Protein AF-A0A957MXG3-F1 (afdb_monomer)

Secondary structure (DSSP, 8-state):
-PPPP------THHHHTT--B-TTS-BSSTTS--HHHHTTTTT-SSSS---TTSHHHHHHHHHHHHHHHHHTT--SPP-EEEEEES-IIIIIHHHHHHHHHH--EEEEEEE---TTSPP-EEEETTTEEEES-GGGHHHHHHHHHHTT---STTEEEEE-----

Mean predicted aligned error: 3.53 Å

Structure (mmCIF, N/CA/C/O backbone):
data_AF-A0A957MXG3-F1
#
_entry.id   AF-A0A957MXG3-F1
#
loop_
_atom_site.group_PDB
_atom_site.id
_atom_site.type_symbol
_atom_site.label_atom_id
_atom_site.label_alt_id
_atom_site.label_comp_id
_atom_site.label_asym_id
_atom_site.label_entity_id
_atom_site.label_seq_id
_atom_site.pdbx_PDB_ins_code
_atom_site.Cartn_x
_atom_site.Cartn_y
_atom_site.Cartn_z
_atom_site.occupancy
_atom_site.B_iso_or_equiv
_atom_site.auth_seq_id
_atom_site.auth_comp_id
_atom_site.auth_asym_id
_atom_site.auth_atom_id
_atom_site.pdbx_PDB_model_num
ATOM 1 N N . MET A 1 1 ? -9.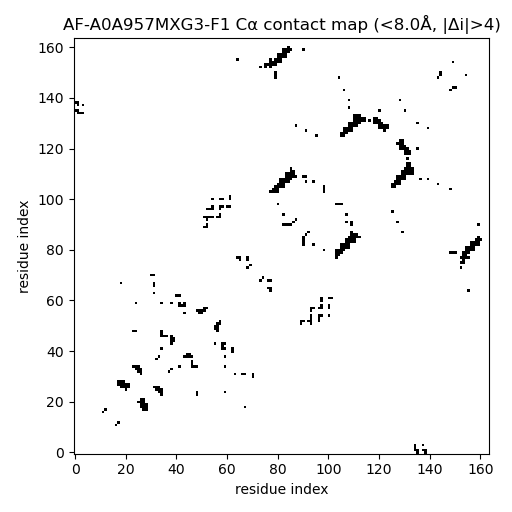119 4.444 24.204 1.00 61.72 1 MET A N 1
ATOM 2 C CA . MET A 1 1 ? -8.055 3.648 23.577 1.00 61.72 1 MET A CA 1
ATOM 3 C C . MET A 1 1 ? -8.457 2.204 23.584 1.00 61.72 1 MET A C 1
ATOM 5 O O . MET A 1 1 ? -8.636 1.626 24.653 1.00 61.72 1 MET A O 1
ATOM 9 N N . SER A 1 2 ? -8.624 1.654 22.394 1.00 68.19 2 SER A N 1
ATOM 10 C CA . SER A 1 2 ? -8.758 0.218 22.201 1.00 68.19 2 SER A CA 1
ATOM 11 C C . SER A 1 2 ? -7.496 -0.475 22.728 1.00 68.19 2 SER A C 1
ATOM 13 O O . SER A 1 2 ? -6.379 -0.048 22.443 1.00 68.19 2 SER A O 1
ATOM 15 N N . THR A 1 3 ? -7.661 -1.496 23.568 1.00 70.94 3 THR A N 1
ATOM 16 C CA . THR A 1 3 ? -6.538 -2.260 24.133 1.00 70.94 3 THR A CA 1
ATOM 17 C C . THR A 1 3 ? -6.205 -3.420 23.200 1.00 70.94 3 THR A C 1
ATOM 19 O O . THR A 1 3 ? -7.101 -4.165 22.813 1.00 70.94 3 THR A O 1
ATOM 22 N N . PHE A 1 4 ? -4.932 -3.571 22.834 1.00 79.19 4 PHE A N 1
ATOM 23 C CA . PHE A 1 4 ? -4.463 -4.745 22.100 1.00 79.19 4 PHE A CA 1
ATOM 24 C C . PHE A 1 4 ? -4.284 -5.925 23.055 1.00 79.19 4 PHE A C 1
ATOM 26 O O . PHE A 1 4 ? -3.657 -5.792 24.107 1.00 79.19 4 PHE A O 1
ATOM 33 N N . GLU A 1 5 ? -4.805 -7.085 22.668 1.00 83.06 5 GLU A N 1
ATOM 34 C CA . GLU A 1 5 ? -4.497 -8.354 23.324 1.00 83.06 5 GLU A CA 1
ATOM 35 C C . GLU A 1 5 ? -3.162 -8.910 22.800 1.00 83.06 5 GLU A C 1
ATOM 37 O O . GLU A 1 5 ? -2.821 -8.758 21.626 1.00 83.06 5 GLU A O 1
ATOM 42 N N . ASN A 1 6 ? -2.387 -9.553 23.677 1.00 83.06 6 ASN A N 1
ATOM 43 C CA . ASN A 1 6 ? -1.145 -10.231 23.309 1.00 83.06 6 ASN A CA 1
ATOM 44 C C . ASN A 1 6 ? -1.411 -11.731 23.129 1.00 83.06 6 ASN A C 1
ATOM 46 O O . ASN A 1 6 ? -1.710 -12.428 24.097 1.00 83.06 6 ASN A O 1
ATOM 50 N N . TYR A 1 7 ? -1.262 -12.217 21.897 1.00 86.31 7 TYR A N 1
ATOM 51 C CA . TYR A 1 7 ? -1.510 -13.614 21.524 1.00 86.31 7 TYR A CA 1
ATOM 52 C C . TYR A 1 7 ? -0.236 -14.473 21.437 1.00 86.31 7 TYR A C 1
ATOM 54 O O . TYR A 1 7 ? -0.277 -15.602 20.953 1.00 86.31 7 TYR A O 1
ATOM 62 N N . GLY A 1 8 ? 0.905 -13.972 21.916 1.00 90.38 8 GLY A N 1
ATOM 63 C CA . GLY A 1 8 ? 2.184 -14.677 21.868 1.00 90.38 8 GLY A CA 1
ATOM 64 C C . GLY A 1 8 ? 2.981 -14.406 20.591 1.00 90.38 8 GLY A C 1
ATOM 65 O O . GLY A 1 8 ? 2.94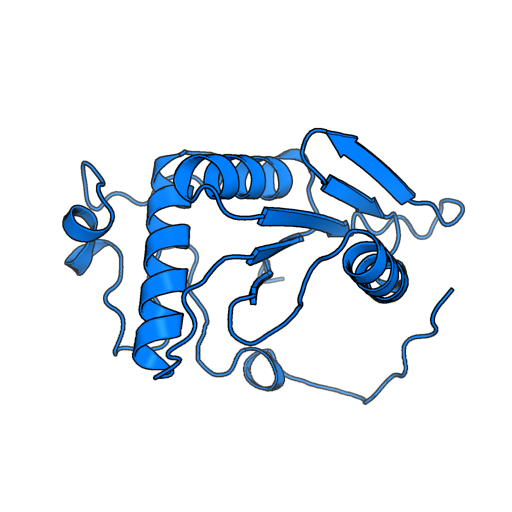4 -13.311 20.034 1.00 90.38 8 GLY A O 1
ATOM 66 N N . ARG A 1 9 ? 3.787 -15.387 20.167 1.00 89.44 9 ARG A N 1
ATOM 67 C CA . ARG A 1 9 ? 4.656 -15.262 18.988 1.00 89.44 9 ARG A CA 1
ATOM 68 C C . ARG A 1 9 ? 3.889 -15.634 17.724 1.00 89.44 9 ARG A C 1
ATOM 70 O O . ARG A 1 9 ? 3.252 -16.680 17.691 1.00 89.44 9 ARG A O 1
ATOM 77 N N . ALA A 1 10 ? 4.060 -14.822 16.692 1.00 89.81 10 ALA A N 1
ATOM 78 C CA . ALA A 1 10 ? 3.600 -15.080 15.336 1.00 89.81 10 ALA A CA 1
ATOM 79 C C . ALA A 1 10 ? 4.753 -14.837 14.351 1.00 89.81 10 ALA A C 1
ATOM 81 O O . ALA A 1 10 ? 5.762 -14.209 14.692 1.00 89.81 10 ALA A O 1
ATOM 82 N N . CYS A 1 11 ? 4.609 -15.339 13.135 1.00 89.00 11 CYS A N 1
ATOM 83 C CA . CYS A 1 11 ? 5.450 -15.028 11.994 1.00 89.00 11 CYS A CA 1
ATOM 84 C C . CYS A 1 11 ? 4.655 -14.225 10.960 1.00 89.00 11 CYS A C 1
ATOM 86 O O . CYS A 1 11 ? 3.428 -14.191 10.977 1.00 89.00 11 CYS A O 1
ATOM 88 N N . LEU A 1 12 ? 5.354 -13.576 10.028 1.00 87.75 12 LEU A N 1
ATOM 89 C CA . LEU A 1 12 ? 4.697 -12.761 9.006 1.00 87.75 12 LEU A CA 1
ATOM 90 C C . LEU A 1 12 ? 3.693 -13.564 8.158 1.00 87.75 12 LEU A C 1
ATOM 92 O O . LEU A 1 12 ? 2.640 -13.048 7.792 1.00 87.75 12 LEU A O 1
ATOM 96 N N . ALA A 1 13 ? 3.997 -14.836 7.891 1.00 89.88 13 ALA A N 1
ATOM 97 C CA . ALA A 1 13 ? 3.136 -15.710 7.101 1.00 89.88 13 ALA A CA 1
ATOM 98 C C . ALA A 1 13 ? 1.784 -15.996 7.781 1.00 89.88 13 ALA A C 1
ATOM 100 O O . ALA A 1 13 ? 0.821 -16.284 7.078 1.00 89.88 13 ALA A O 1
ATOM 101 N N . ASP A 1 14 ? 1.676 -15.842 9.108 1.00 90.38 14 ASP A N 1
ATOM 102 C CA . ASP A 1 14 ? 0.406 -16.019 9.829 1.00 90.38 14 ASP A CA 1
ATOM 103 C C . ASP A 1 14 ? -0.635 -14.950 9.447 1.00 90.38 14 ASP A C 1
ATOM 105 O O . ASP A 1 14 ? -1.834 -15.168 9.607 1.00 90.38 14 ASP A O 1
ATOM 109 N N . PHE A 1 15 ? -0.186 -13.800 8.927 1.00 88.81 15 PHE A N 1
ATOM 110 C CA . PHE A 1 15 ? -1.050 -12.680 8.537 1.00 88.81 15 PHE A CA 1
ATOM 111 C C . PHE A 1 15 ? -1.040 -12.413 7.032 1.00 88.81 15 PHE A C 1
ATOM 113 O O . PHE A 1 15 ? -2.063 -12.032 6.466 1.00 88.81 15 PHE A O 1
ATOM 120 N N . CYS A 1 16 ? 0.116 -12.580 6.388 1.00 90.94 16 CYS A N 1
ATOM 121 C CA . CYS A 1 16 ? 0.307 -12.239 4.981 1.00 90.94 16 CYS A CA 1
ATOM 122 C C . CYS A 1 16 ? 0.327 -13.458 4.055 1.00 90.94 16 CYS A C 1
ATOM 124 O O . CYS A 1 16 ? 0.342 -13.257 2.845 1.00 90.94 16 CYS A O 1
ATOM 126 N N . GLU A 1 17 ? 0.327 -14.691 4.577 1.00 91.00 17 GLU A N 1
ATOM 127 C CA . GLU A 1 17 ? 0.558 -15.907 3.782 1.00 91.00 17 GLU A CA 1
ATOM 128 C C . GLU A 1 17 ? 1.795 -15.723 2.868 1.00 91.00 17 GLU A C 1
ATOM 130 O O . GLU A 1 17 ? 2.857 -15.309 3.339 1.00 91.00 17 GLU A O 1
ATOM 135 N N . ASP A 1 18 ? 1.640 -15.955 1.559 1.00 92.94 18 ASP A N 1
ATOM 136 C CA . ASP A 1 18 ? 2.660 -15.715 0.531 1.00 92.94 18 ASP A CA 1
ATOM 137 C C . ASP A 1 18 ? 2.514 -14.345 -0.170 1.00 92.94 18 ASP A C 1
ATOM 139 O O . ASP A 1 18 ? 3.219 -14.059 -1.143 1.00 92.94 18 ASP A O 1
ATOM 143 N N . TRP A 1 19 ? 1.631 -13.461 0.313 1.00 95.56 19 TRP A N 1
ATOM 144 C CA . TRP A 1 19 ? 1.380 -12.120 -0.243 1.00 95.56 19 TRP A CA 1
ATOM 145 C C . TRP A 1 19 ? 2.452 -11.113 0.181 1.00 95.56 19 TRP A C 1
ATOM 147 O O . TRP A 1 19 ? 2.175 -10.038 0.710 1.00 95.56 19 TRP A O 1
ATOM 157 N N . VAL A 1 20 ? 3.706 -11.481 -0.066 1.00 95.56 20 VAL A N 1
ATOM 158 C CA . VAL A 1 20 ? 4.894 -10.680 0.210 1.00 95.56 20 VAL A CA 1
ATOM 159 C C . VAL A 1 20 ? 5.540 -10.305 -1.114 1.00 95.56 20 VAL A C 1
ATOM 161 O O . VAL A 1 20 ? 5.850 -11.170 -1.931 1.00 95.56 20 VAL A O 1
ATOM 164 N N . VAL A 1 21 ? 5.781 -9.011 -1.319 1.00 96.38 21 VAL A N 1
ATOM 165 C CA . VAL A 1 21 ? 6.581 -8.507 -2.440 1.00 96.38 21 VAL A CA 1
ATOM 166 C C . VAL A 1 21 ? 7.883 -7.961 -1.877 1.00 96.38 21 VAL A C 1
ATOM 168 O O . VAL A 1 21 ? 7.886 -7.057 -1.044 1.00 96.38 21 VAL A O 1
ATOM 171 N N . TYR A 1 22 ? 9.007 -8.528 -2.306 1.00 95.44 22 TYR A N 1
ATOM 172 C CA . TYR A 1 22 ? 10.316 -8.089 -1.843 1.00 95.44 22 TYR A CA 1
ATOM 173 C C . TYR A 1 22 ? 10.693 -6.722 -2.425 1.00 95.44 22 TYR A C 1
ATOM 175 O O . TYR A 1 22 ? 10.162 -6.273 -3.439 1.00 95.44 22 TYR A O 1
ATOM 183 N N . ARG A 1 23 ? 11.688 -6.068 -1.812 1.00 92.38 23 ARG A N 1
ATOM 184 C CA . ARG A 1 23 ? 12.177 -4.733 -2.207 1.00 92.38 23 ARG A CA 1
ATOM 185 C C . ARG A 1 23 ? 12.628 -4.642 -3.672 1.00 92.38 23 ARG A C 1
ATOM 187 O O . ARG A 1 23 ? 12.619 -3.559 -4.242 1.00 92.38 23 ARG A O 1
ATOM 194 N N . ASN A 1 24 ? 13.018 -5.760 -4.282 1.00 95.19 24 ASN A N 1
ATOM 195 C CA . ASN A 1 24 ? 13.360 -5.844 -5.703 1.00 95.19 24 ASN A CA 1
ATOM 196 C C . ASN A 1 24 ? 12.141 -6.023 -6.630 1.00 95.19 24 ASN A C 1
ATOM 198 O O . ASN A 1 24 ? 12.340 -6.311 -7.806 1.00 95.19 24 ASN A O 1
ATOM 202 N N . LEU A 1 25 ? 10.917 -5.848 -6.115 1.00 97.06 25 LEU A N 1
ATOM 203 C CA . LEU A 1 25 ? 9.649 -6.033 -6.829 1.00 97.06 25 LEU A CA 1
ATOM 204 C C . LEU A 1 25 ? 9.495 -7.443 -7.413 1.00 97.06 25 LEU A C 1
ATOM 206 O O . LEU A 1 25 ? 9.011 -7.633 -8.529 1.00 97.06 25 LEU A O 1
ATOM 210 N N . GLU A 1 26 ? 9.908 -8.431 -6.621 1.00 97.25 26 GLU A N 1
ATOM 211 C CA . GLU A 1 26 ? 9.675 -9.851 -6.870 1.00 97.25 26 GLU A CA 1
ATOM 212 C C . GLU A 1 26 ? 8.693 -10.384 -5.812 1.00 97.25 26 GLU A C 1
ATOM 214 O O . GLU A 1 26 ? 9.013 -10.360 -4.617 1.00 97.25 26 GLU A O 1
ATOM 219 N N . PRO A 1 27 ? 7.491 -10.831 -6.215 1.00 97.31 27 PRO A N 1
ATOM 220 C CA . PRO A 1 27 ? 6.553 -11.516 -5.331 1.00 97.31 27 PRO A CA 1
ATOM 221 C C . PRO A 1 27 ? 7.087 -12.868 -4.844 1.00 97.31 27 PRO A C 1
ATOM 223 O O . PRO A 1 27 ? 7.778 -13.582 -5.574 1.00 97.31 27 PRO A O 1
ATOM 226 N N . LEU A 1 28 ? 6.729 -13.246 -3.617 1.00 96.25 28 LEU A N 1
ATOM 227 C CA . LEU A 1 28 ? 6.976 -14.584 -3.082 1.00 96.25 28 LEU A CA 1
ATOM 228 C C . LEU A 1 28 ? 6.088 -15.630 -3.779 1.00 96.25 28 LEU A C 1
ATOM 230 O O . LEU A 1 28 ? 6.578 -16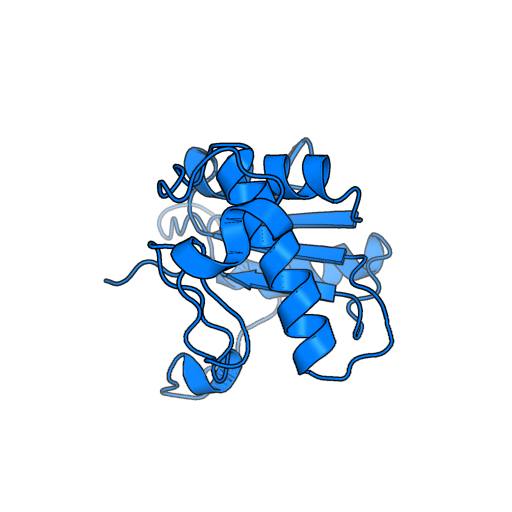.692 -4.175 1.00 96.25 28 LEU A O 1
ATOM 234 N N . ASP A 1 29 ? 4.806 -15.314 -3.990 1.00 96.50 29 ASP A N 1
ATOM 235 C CA . ASP A 1 29 ? 3.892 -16.156 -4.765 1.00 96.50 29 ASP A CA 1
ATOM 236 C C . ASP A 1 29 ? 4.242 -16.139 -6.263 1.00 96.50 29 ASP A C 1
ATOM 238 O O . ASP A 1 29 ? 4.037 -15.158 -6.980 1.00 96.50 29 ASP A O 1
ATOM 242 N N . ARG A 1 30 ? 4.716 -17.284 -6.763 1.00 95.62 30 ARG A N 1
ATOM 243 C CA . ARG A 1 30 ? 5.189 -17.460 -8.147 1.00 95.62 30 ARG A CA 1
ATOM 244 C C . ARG A 1 30 ? 4.099 -17.378 -9.214 1.00 95.62 30 ARG A C 1
ATOM 246 O O . ARG A 1 30 ? 4.423 -17.379 -10.401 1.00 95.62 30 ARG A O 1
ATOM 253 N N . ARG A 1 31 ? 2.820 -17.338 -8.832 1.00 97.06 31 ARG A N 1
ATOM 254 C CA . ARG A 1 31 ? 1.713 -17.097 -9.772 1.00 97.06 31 ARG A CA 1
ATOM 255 C C . ARG A 1 31 ? 1.691 -15.649 -10.260 1.00 97.06 31 ARG A C 1
ATOM 257 O O . ARG A 1 31 ? 1.029 -15.374 -11.260 1.00 97.06 31 ARG A O 1
ATOM 264 N N . ILE A 1 32 ? 2.403 -14.749 -9.578 1.00 97.94 32 ILE A N 1
ATOM 265 C CA . ILE A 1 32 ? 2.505 -13.334 -9.920 1.00 97.94 32 ILE A CA 1
ATOM 266 C C . ILE A 1 32 ? 3.932 -13.047 -10.405 1.00 97.94 32 ILE A C 1
ATOM 268 O O . ILE A 1 32 ? 4.886 -13.232 -9.649 1.00 97.94 32 ILE A O 1
ATOM 272 N N . PRO A 1 33 ? 4.119 -12.606 -11.660 1.00 97.81 33 PRO A N 1
ATOM 273 C CA . PRO A 1 33 ? 5.445 -12.273 -12.160 1.00 97.81 33 PRO A CA 1
ATOM 274 C C . PRO A 1 33 ? 5.976 -10.986 -11.517 1.00 97.81 33 PRO A C 1
ATOM 276 O O . PRO A 1 33 ? 5.244 -10.009 -11.369 1.00 97.81 33 PRO A O 1
ATOM 279 N N . GLY A 1 34 ? 7.265 -10.973 -11.177 1.00 97.94 34 GLY A N 1
ATOM 280 C CA . GLY A 1 34 ? 7.968 -9.765 -10.749 1.00 97.94 34 GLY A CA 1
ATOM 281 C C . GLY A 1 34 ? 8.306 -8.815 -11.897 1.00 97.94 34 GLY A C 1
ATOM 282 O O . GLY A 1 34 ? 8.041 -9.092 -13.073 1.00 97.94 34 GLY A O 1
ATOM 283 N N . ILE A 1 35 ? 8.928 -7.684 -11.552 1.00 97.75 35 ILE A N 1
ATOM 284 C CA . ILE A 1 35 ? 9.182 -6.571 -12.481 1.00 97.75 35 ILE A CA 1
ATOM 285 C C . ILE A 1 35 ? 9.902 -7.005 -13.764 1.00 97.75 35 ILE A C 1
ATOM 287 O O . ILE A 1 35 ? 9.517 -6.578 -14.851 1.00 97.75 35 ILE A O 1
ATOM 291 N N . LYS A 1 36 ? 10.868 -7.929 -13.678 1.00 96.69 36 LYS A N 1
ATOM 292 C CA . LYS A 1 36 ? 11.621 -8.418 -14.849 1.00 96.69 36 LYS A CA 1
ATOM 293 C C . LYS A 1 36 ? 10.738 -9.016 -15.941 1.00 96.69 36 LYS A C 1
ATOM 295 O O . LYS A 1 36 ? 11.083 -8.945 -17.113 1.00 96.69 36 LYS A O 1
ATOM 300 N N . ASN A 1 37 ? 9.606 -9.598 -15.556 1.00 97.56 37 ASN A N 1
ATOM 301 C CA . ASN A 1 37 ? 8.708 -10.297 -16.471 1.00 97.56 37 ASN A CA 1
ATOM 302 C C . ASN A 1 37 ? 7.415 -9.516 -16.754 1.00 97.56 37 ASN A C 1
ATOM 304 O O . ASN A 1 37 ? 6.641 -9.929 -17.614 1.00 97.56 37 ASN A O 1
ATOM 308 N N . ALA A 1 38 ? 7.162 -8.417 -16.037 1.00 97.81 38 ALA A N 1
ATOM 309 C CA . ALA A 1 38 ? 5.877 -7.720 -16.072 1.00 97.81 38 ALA A CA 1
ATOM 310 C C . ALA A 1 38 ? 5.9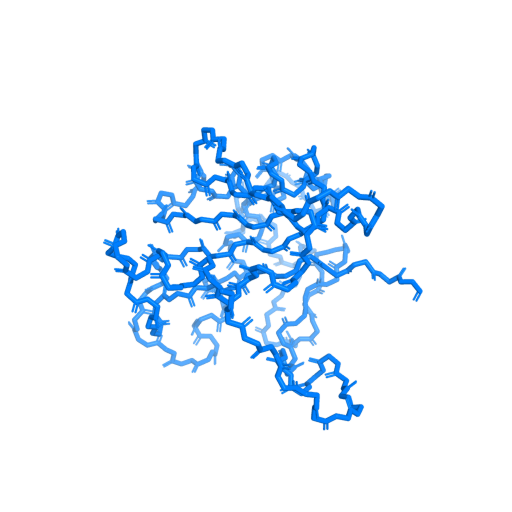67 -6.186 -16.128 1.00 97.81 38 ALA A C 1
ATOM 312 O O . ALA A 1 38 ? 4.925 -5.535 -16.120 1.00 97.81 38 ALA A O 1
ATOM 313 N N . PHE A 1 39 ? 7.159 -5.586 -16.259 1.00 98.06 39 PHE A N 1
ATOM 314 C CA . PHE A 1 39 ? 7.315 -4.122 -16.268 1.00 98.06 39 PHE A CA 1
ATOM 315 C C . PHE A 1 39 ? 6.411 -3.417 -17.298 1.00 98.06 39 PHE A C 1
ATOM 317 O O . PHE A 1 39 ? 5.860 -2.360 -17.006 1.00 98.06 39 PHE A O 1
ATOM 324 N N . TYR A 1 40 ? 6.197 -4.012 -18.479 1.00 97.88 40 TYR A N 1
ATOM 325 C CA . TYR A 1 40 ? 5.300 -3.443 -19.490 1.00 97.88 40 TYR A CA 1
ATOM 326 C C . TYR A 1 40 ? 3.828 -3.476 -19.049 1.00 97.88 40 TYR A C 1
ATOM 328 O O . TYR A 1 40 ? 3.110 -2.498 -19.236 1.00 97.88 40 TYR A O 1
ATOM 336 N N . ALA A 1 41 ? 3.385 -4.568 -18.413 1.00 97.88 41 ALA A N 1
ATOM 337 C CA . ALA A 1 41 ? 2.031 -4.688 -17.862 1.00 97.88 41 ALA A CA 1
ATOM 338 C C . ALA A 1 41 ? 1.797 -3.738 -16.673 1.00 97.88 41 ALA A C 1
ATOM 340 O O . ALA A 1 41 ? 0.670 -3.321 -16.432 1.00 97.88 41 ALA A O 1
ATOM 341 N N . MET A 1 42 ? 2.872 -3.367 -15.974 1.00 98.06 42 MET A N 1
ATOM 342 C CA . MET A 1 42 ? 2.898 -2.341 -14.927 1.00 98.06 42 MET A CA 1
ATOM 343 C C . MET A 1 42 ? 3.006 -0.908 -15.491 1.00 98.06 42 MET A C 1
ATOM 345 O O . MET A 1 42 ? 3.152 0.039 -14.723 1.00 98.06 42 MET A O 1
ATOM 349 N N . GLU A 1 43 ? 2.989 -0.727 -16.818 1.00 97.50 43 GLU A N 1
ATOM 350 C CA . GLU A 1 43 ? 3.164 0.567 -17.499 1.00 97.50 43 GLU A CA 1
ATOM 351 C C . GLU A 1 43 ? 4.484 1.288 -17.167 1.00 97.50 43 GLU A C 1
ATOM 353 O O . GLU A 1 43 ? 4.544 2.526 -17.083 1.00 97.50 43 GLU A O 1
ATOM 358 N N . LEU A 1 44 ? 5.550 0.516 -16.961 1.00 97.81 44 LEU A N 1
ATOM 359 C CA . LEU A 1 44 ? 6.896 1.015 -16.700 1.00 97.81 44 LEU A CA 1
ATOM 360 C C . LEU A 1 44 ? 7.710 1.099 -17.991 1.00 97.81 44 LEU A C 1
ATOM 362 O O . LEU A 1 44 ? 7.461 0.397 -18.972 1.00 97.81 44 LEU A O 1
ATOM 366 N N . ARG A 1 45 ? 8.735 1.955 -17.980 1.00 95.12 45 ARG A N 1
ATOM 367 C CA . ARG A 1 45 ? 9.638 2.140 -19.130 1.00 95.12 45 ARG A CA 1
ATOM 368 C C . ARG A 1 45 ? 10.791 1.138 -19.177 1.00 95.12 45 ARG A C 1
ATOM 370 O O . ARG A 1 45 ? 11.416 0.994 -20.222 1.00 95.12 45 ARG A O 1
ATOM 377 N N . SER A 1 46 ? 11.105 0.494 -18.057 1.00 95.38 46 SER A N 1
ATOM 378 C CA . SER A 1 46 ? 12.200 -0.473 -17.945 1.00 95.38 46 SER A CA 1
ATOM 379 C C . SER A 1 46 ? 11.967 -1.430 -16.780 1.00 95.38 46 SER A C 1
ATOM 381 O O . SER A 1 46 ? 11.174 -1.134 -15.891 1.00 95.38 46 SER A O 1
ATOM 383 N N . GLU A 1 47 ? 12.722 -2.524 -16.752 1.00 95.88 47 GLU A N 1
ATOM 384 C CA . GLU A 1 47 ? 12.790 -3.483 -15.640 1.00 95.88 47 GLU A CA 1
ATOM 385 C C . GLU A 1 47 ? 13.662 -3.024 -14.453 1.00 95.88 47 GLU A C 1
ATOM 387 O O . GLU A 1 47 ? 13.904 -3.797 -13.523 1.00 95.88 47 GLU A O 1
ATOM 392 N N . LEU A 1 48 ? 14.172 -1.785 -14.480 1.00 96.88 48 LEU A N 1
ATOM 393 C CA . LEU A 1 48 ? 14.927 -1.223 -13.363 1.00 96.88 48 LEU A CA 1
ATOM 394 C C . LEU A 1 48 ? 14.012 -1.032 -12.156 1.00 96.88 48 LEU A C 1
ATOM 396 O O . LEU A 1 48 ? 12.887 -0.561 -12.290 1.00 96.88 48 LEU A O 1
ATOM 400 N N . ILE A 1 49 ? 14.522 -1.367 -10.972 1.00 97.12 49 ILE A N 1
ATOM 401 C CA . ILE A 1 49 ? 13.767 -1.264 -9.722 1.00 97.12 49 ILE A CA 1
ATOM 402 C C . ILE A 1 49 ? 13.651 0.224 -9.337 1.00 97.12 49 ILE A C 1
ATOM 404 O O . ILE A 1 49 ? 14.678 0.829 -9.006 1.00 97.12 49 ILE A O 1
ATOM 408 N N . PRO A 1 50 ? 12.443 0.818 -9.358 1.00 97.00 50 PRO A N 1
ATOM 409 C CA . PRO A 1 50 ? 12.228 2.203 -8.962 1.00 97.00 50 PRO A CA 1
ATOM 410 C C . PRO A 1 5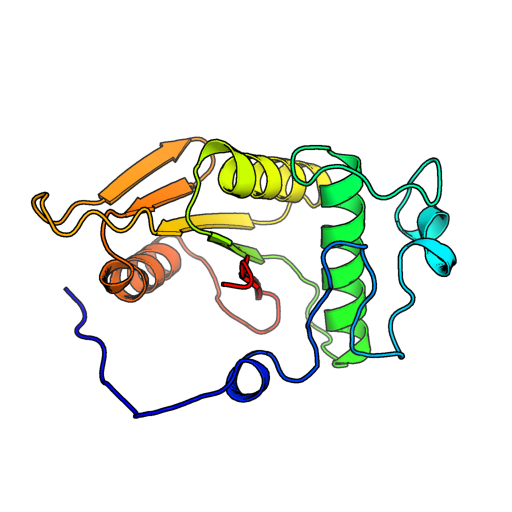0 ? 12.415 2.388 -7.454 1.00 97.00 50 PRO A C 1
ATOM 412 O O . PRO A 1 50 ? 12.276 1.456 -6.653 1.00 97.00 50 PRO A O 1
ATOM 415 N N . ARG A 1 51 ? 12.701 3.621 -7.036 1.00 96.06 51 ARG A N 1
ATOM 416 C CA . ARG A 1 51 ? 12.694 3.984 -5.613 1.00 96.06 51 ARG A CA 1
ATOM 417 C C . ARG A 1 51 ? 11.259 4.032 -5.099 1.00 96.06 51 ARG A C 1
ATOM 419 O O . ARG A 1 51 ? 10.355 4.451 -5.805 1.00 96.06 51 ARG A O 1
ATOM 426 N N . LYS A 1 52 ? 11.066 3.698 -3.824 1.00 94.25 52 LYS A N 1
ATOM 427 C CA . LYS A 1 52 ? 9.752 3.667 -3.154 1.00 94.25 52 LYS A CA 1
ATOM 428 C C . LYS A 1 52 ? 8.923 4.953 -3.313 1.00 94.25 52 LYS A C 1
ATOM 430 O O . LYS A 1 52 ? 7.704 4.901 -3.409 1.00 94.25 52 LYS A O 1
ATOM 435 N N . GLN A 1 53 ? 9.595 6.101 -3.369 1.00 95.81 53 GLN A N 1
ATOM 436 C CA . GLN A 1 53 ? 8.970 7.421 -3.517 1.00 95.81 53 GLN A CA 1
ATOM 437 C C . GLN A 1 53 ? 8.654 7.793 -4.974 1.00 95.81 53 GLN A C 1
ATOM 439 O O . GLN A 1 53 ? 8.041 8.828 -5.226 1.00 95.81 53 GLN A O 1
ATOM 444 N N . GLU A 1 54 ? 9.092 6.998 -5.948 1.00 97.19 54 GLU A N 1
ATOM 445 C CA . GLU A 1 54 ? 8.853 7.262 -7.362 1.00 97.19 54 GLU A CA 1
ATOM 446 C C . GLU A 1 54 ? 7.470 6.760 -7.779 1.00 97.19 54 GLU A C 1
ATOM 448 O O . GLU A 1 54 ? 6.955 5.755 -7.285 1.00 97.19 54 GLU A O 1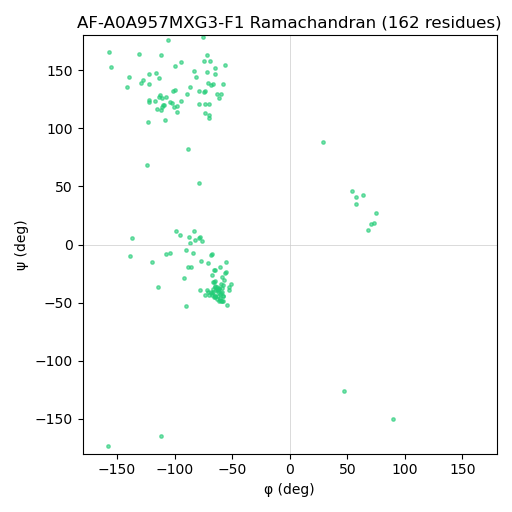
ATOM 453 N N . ARG A 1 55 ? 6.871 7.440 -8.758 1.00 97.88 55 ARG A N 1
ATOM 454 C CA . ARG A 1 55 ? 5.575 7.045 -9.321 1.00 97.88 55 ARG A CA 1
ATOM 455 C C . ARG A 1 55 ? 5.602 5.640 -9.934 1.00 97.88 55 ARG A C 1
ATOM 457 O O . ARG A 1 55 ? 4.615 4.918 -9.850 1.00 97.88 55 ARG A O 1
ATOM 464 N N . ASP A 1 56 ? 6.727 5.246 -10.523 1.00 98.31 56 ASP A N 1
ATOM 465 C CA . ASP A 1 56 ? 6.903 3.923 -11.132 1.00 98.31 56 ASP A CA 1
ATOM 466 C C . ASP A 1 56 ? 6.847 2.798 -10.082 1.00 98.31 56 ASP A C 1
ATOM 468 O O . ASP A 1 56 ? 6.296 1.731 -10.350 1.00 98.31 56 ASP A O 1
ATOM 472 N N . TYR A 1 57 ? 7.299 3.051 -8.847 1.00 98.06 57 TYR A N 1
ATOM 473 C CA . TYR A 1 57 ? 7.091 2.110 -7.743 1.00 98.06 57 TYR A CA 1
ATOM 474 C C . TYR A 1 57 ? 5.603 1.958 -7.417 1.00 98.06 57 TYR A C 1
ATOM 476 O O . TYR A 1 57 ? 5.111 0.840 -7.284 1.00 98.06 57 TYR A O 1
ATOM 484 N N . ALA A 1 58 ? 4.866 3.071 -7.353 1.00 98.38 58 ALA A N 1
ATOM 485 C CA . ALA A 1 58 ? 3.430 3.044 -7.094 1.00 98.38 58 ALA A CA 1
ATOM 486 C C . ALA A 1 58 ? 2.646 2.306 -8.189 1.00 98.38 58 ALA A C 1
ATOM 488 O O . ALA A 1 58 ? 1.741 1.543 -7.867 1.00 98.38 58 ALA A O 1
ATOM 489 N N . LYS A 1 59 ? 3.022 2.463 -9.464 1.00 98.62 59 LYS A N 1
ATOM 490 C CA . LYS A 1 59 ? 2.453 1.678 -10.570 1.00 98.62 59 LYS A CA 1
ATOM 491 C C . LYS A 1 59 ? 2.658 0.180 -10.384 1.00 98.62 59 LYS A C 1
ATOM 493 O O . LYS A 1 59 ? 1.696 -0.577 -10.478 1.00 98.62 59 LYS A O 1
ATOM 498 N N . ALA A 1 60 ? 3.884 -0.242 -10.070 1.00 98.56 60 ALA A N 1
ATOM 499 C CA . ALA A 1 60 ? 4.170 -1.646 -9.798 1.00 98.56 60 ALA A CA 1
ATOM 500 C C . ALA A 1 60 ? 3.360 -2.158 -8.597 1.00 98.56 60 ALA A C 1
ATOM 502 O O . ALA A 1 60 ? 2.726 -3.205 -8.687 1.00 98.56 60 ALA A O 1
ATOM 503 N N . ALA A 1 61 ? 3.317 -1.399 -7.498 1.00 98.31 61 ALA A N 1
ATOM 504 C CA . ALA A 1 61 ? 2.559 -1.758 -6.304 1.00 98.31 61 ALA A CA 1
ATOM 505 C C . ALA A 1 61 ? 1.051 -1.888 -6.592 1.00 98.31 61 ALA A C 1
ATOM 507 O O . ALA A 1 61 ? 0.460 -2.904 -6.242 1.00 98.31 61 ALA A O 1
ATOM 508 N N . VAL A 1 62 ? 0.437 -0.924 -7.288 1.00 98.62 62 VAL A N 1
ATOM 509 C CA . VAL A 1 62 ? -0.979 -0.980 -7.708 1.00 98.62 62 VAL A CA 1
ATOM 510 C C . VAL A 1 62 ? -1.240 -2.144 -8.670 1.00 98.62 62 VAL A C 1
ATOM 512 O O . VAL A 1 62 ? -2.289 -2.783 -8.613 1.00 98.62 62 VAL A O 1
ATOM 515 N N . TRP A 1 63 ? -0.300 -2.463 -9.555 1.00 98.69 63 TRP A N 1
ATOM 516 C CA . TRP A 1 63 ? -0.424 -3.632 -10.419 1.00 98.69 63 TRP A CA 1
ATOM 517 C C . TRP A 1 63 ? -0.398 -4.933 -9.602 1.00 98.69 63 TRP A C 1
ATOM 519 O O . TRP A 1 63 ? -1.272 -5.786 -9.772 1.00 98.69 63 TRP A O 1
ATOM 529 N N . PHE A 1 64 ? 0.527 -5.054 -8.642 1.00 98.56 64 PHE A N 1
ATOM 530 C CA . PHE A 1 64 ? 0.595 -6.215 -7.754 1.00 98.56 64 PHE A CA 1
ATOM 531 C C . PHE A 1 64 ? -0.678 -6.392 -6.933 1.00 98.56 64 PHE A C 1
ATOM 533 O O . PHE A 1 64 ? -1.158 -7.515 -6.823 1.00 98.56 64 PHE A O 1
ATOM 540 N N . THR A 1 65 ? -1.264 -5.329 -6.381 1.00 97.94 65 THR A N 1
ATOM 541 C CA . THR A 1 65 ? -2.495 -5.461 -5.585 1.00 97.94 65 THR A CA 1
ATOM 542 C C . THR A 1 65 ? -3.661 -6.005 -6.411 1.00 97.94 65 THR A C 1
ATOM 544 O O . THR A 1 65 ? -4.407 -6.858 -5.925 1.00 97.94 65 THR A O 1
ATOM 547 N N . ASN A 1 66 ? -3.790 -5.577 -7.670 1.00 98.00 66 ASN A N 1
ATOM 548 C CA . ASN A 1 66 ? -4.792 -6.106 -8.594 1.00 98.00 66 ASN A CA 1
ATOM 549 C C . ASN A 1 66 ? -4.520 -7.573 -8.964 1.00 98.00 66 ASN A C 1
ATOM 551 O O . ASN A 1 66 ? -5.442 -8.391 -8.937 1.00 98.00 66 ASN A O 1
ATOM 555 N N . GLU A 1 67 ? -3.267 -7.939 -9.245 1.00 97.94 67 GLU A N 1
ATOM 556 C CA . GLU A 1 67 ? -2.915 -9.331 -9.549 1.00 97.94 67 GLU A CA 1
ATOM 557 C C . GLU A 1 67 ? -3.089 -10.259 -8.346 1.00 97.94 67 GLU A C 1
ATOM 559 O O . GLU A 1 67 ? -3.636 -11.350 -8.496 1.00 97.94 67 GLU A O 1
ATOM 564 N N . ILE A 1 68 ? -2.717 -9.819 -7.143 1.00 97.00 68 ILE A N 1
ATOM 565 C CA . ILE A 1 68 ? -2.971 -10.547 -5.894 1.00 97.00 68 ILE A CA 1
ATOM 566 C C . ILE A 1 68 ? -4.473 -10.788 -5.732 1.00 97.00 68 ILE A C 1
ATOM 568 O O . ILE A 1 68 ? -4.894 -11.923 -5.510 1.00 97.00 68 ILE A O 1
ATOM 572 N N . GLN A 1 69 ? -5.302 -9.755 -5.905 1.00 96.56 69 GLN A N 1
ATOM 573 C CA . GLN A 1 69 ? -6.758 -9.886 -5.819 1.00 96.56 69 GLN A CA 1
ATOM 574 C C . GLN A 1 69 ? -7.303 -10.910 -6.830 1.00 96.56 69 GLN A C 1
ATOM 576 O O . GLN A 1 69 ? -8.110 -11.779 -6.480 1.00 96.56 69 GLN A O 1
ATOM 581 N N . ARG A 1 70 ? -6.810 -10.860 -8.074 1.00 96.50 70 ARG A N 1
ATOM 582 C CA . ARG A 1 70 ? -7.180 -11.793 -9.144 1.00 96.50 70 ARG A CA 1
ATOM 583 C C . ARG A 1 70 ? -6.774 -13.229 -8.813 1.00 96.50 70 ARG A C 1
ATOM 585 O O . ARG A 1 70 ? -7.583 -14.143 -8.967 1.00 96.50 70 ARG A O 1
ATOM 592 N N . VAL A 1 71 ? -5.542 -13.445 -8.349 1.00 96.62 71 VAL A N 1
ATOM 593 C CA . VAL A 1 71 ? -5.014 -14.775 -7.998 1.00 96.62 71 VAL A CA 1
ATOM 594 C C . VAL A 1 71 ? -5.734 -15.359 -6.779 1.00 96.62 71 VAL A C 1
ATOM 596 O O . VAL A 1 71 ? -5.969 -16.567 -6.734 1.00 96.62 71 VAL A O 1
ATOM 599 N N . ARG A 1 72 ? -6.174 -14.516 -5.838 1.00 94.19 72 ARG A N 1
ATOM 600 C CA . ARG A 1 72 ? -7.051 -14.905 -4.718 1.00 94.19 72 ARG A CA 1
ATOM 601 C C . ARG A 1 72 ? -8.464 -15.306 -5.159 1.00 94.19 72 ARG A C 1
ATOM 603 O O . ARG A 1 72 ? -9.243 -15.775 -4.333 1.00 94.19 72 ARG A O 1
ATOM 610 N N . GLY A 1 73 ? -8.818 -15.120 -6.433 1.00 95.44 73 GLY A N 1
ATOM 611 C CA . GLY A 1 73 ? -10.140 -15.439 -6.974 1.00 95.44 73 GLY A CA 1
ATOM 612 C C . GLY A 1 73 ? -11.246 -14.500 -6.486 1.00 95.44 73 GLY A C 1
ATOM 613 O O . GLY A 1 73 ? -12.429 -14.838 -6.586 1.00 95.44 73 GLY A O 1
ATOM 614 N N . GLN A 1 74 ? -10.884 -13.333 -5.946 1.00 95.50 74 GLN A N 1
ATOM 615 C CA . GLN A 1 74 ? -11.849 -12.356 -5.460 1.00 95.50 74 GLN A CA 1
ATOM 616 C C . GLN A 1 74 ? -12.514 -11.643 -6.636 1.00 95.50 74 GLN A C 1
ATOM 618 O O . GLN A 1 74 ? -11.859 -11.177 -7.565 1.00 95.50 74 GLN A O 1
ATOM 623 N N . ARG A 1 75 ? -13.849 -11.576 -6.600 1.00 94.44 75 ARG A N 1
ATOM 624 C CA . ARG A 1 75 ? -14.654 -10.939 -7.658 1.00 94.44 75 ARG A CA 1
ATOM 625 C C . ARG A 1 75 ? -14.875 -9.449 -7.425 1.00 94.44 75 ARG A C 1
ATOM 627 O O . ARG A 1 75 ? -15.252 -8.744 -8.355 1.00 94.44 75 ARG A O 1
ATOM 634 N N . VAL A 1 76 ? -14.694 -8.990 -6.189 1.00 97.06 76 VAL A N 1
ATOM 635 C CA . VAL A 1 76 ? -14.806 -7.575 -5.842 1.00 97.06 76 VAL A CA 1
ATOM 636 C C . VAL A 1 76 ? -13.505 -6.891 -6.275 1.00 97.06 76 VAL A C 1
ATOM 638 O O . VAL A 1 76 ? -12.437 -7.315 -5.828 1.00 97.06 76 VAL A O 1
ATOM 641 N N . PRO A 1 77 ? -13.557 -5.876 -7.157 1.00 96.75 77 PRO A N 1
ATOM 642 C CA . PRO A 1 77 ? -12.360 -5.137 -7.535 1.00 96.75 77 PRO A CA 1
ATOM 643 C C . PRO A 1 77 ? -11.797 -4.387 -6.326 1.00 96.75 77 PRO A C 1
ATOM 645 O O . PRO A 1 77 ? -12.544 -3.992 -5.427 1.00 96.75 77 PRO A O 1
ATOM 648 N N . VAL A 1 78 ? -10.482 -4.165 -6.316 1.00 98.19 78 VAL A N 1
ATOM 649 C CA . VAL A 1 78 ? -9.872 -3.291 -5.311 1.00 98.19 78 VAL A CA 1
ATOM 650 C C . VAL A 1 78 ? -10.421 -1.877 -5.507 1.00 98.19 78 VAL A C 1
ATOM 652 O O . VAL A 1 78 ? -10.454 -1.364 -6.626 1.00 98.19 78 VAL A O 1
ATOM 655 N N . GLY A 1 79 ? -10.892 -1.273 -4.421 1.00 98.25 79 GLY A N 1
ATOM 656 C CA . GLY A 1 79 ? -11.409 0.097 -4.403 1.00 98.25 79 GLY A CA 1
ATOM 657 C C . GLY A 1 79 ? -10.980 0.897 -3.176 1.00 98.25 79 GLY A C 1
ATOM 658 O O . GLY A 1 79 ? -11.180 2.113 -3.147 1.00 98.25 79 GLY A O 1
ATOM 659 N N . GLU A 1 80 ? -10.379 0.233 -2.185 1.00 98.62 80 GLU A N 1
ATOM 660 C CA . GLU A 1 80 ? -9.831 0.859 -0.986 1.00 98.62 80 GLU A CA 1
ATOM 661 C C . GLU A 1 80 ? -8.391 0.402 -0.743 1.00 98.62 80 GLU A C 1
ATOM 663 O O . GLU A 1 80 ? -8.077 -0.782 -0.886 1.00 98.62 80 GLU A O 1
ATOM 668 N N . LEU A 1 81 ? -7.529 1.336 -0.341 1.00 98.69 81 LEU A N 1
ATOM 669 C CA . LEU A 1 81 ? -6.150 1.067 0.060 1.00 98.69 81 LEU A CA 1
ATOM 670 C C . LEU A 1 81 ? -5.914 1.561 1.486 1.00 98.69 81 LEU A C 1
ATOM 672 O O . LEU A 1 81 ? -6.059 2.753 1.762 1.0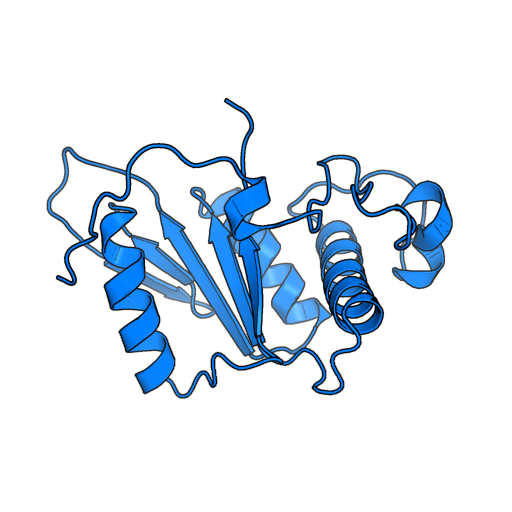0 98.69 81 LEU A O 1
ATOM 676 N N . LEU A 1 82 ? -5.488 0.655 2.363 1.00 98.69 82 LEU A N 1
ATOM 677 C CA . LEU A 1 82 ? -4.890 0.990 3.649 1.00 98.69 82 LEU A CA 1
ATOM 678 C C . LEU A 1 82 ? -3.381 0.779 3.557 1.00 98.69 82 LEU A C 1
ATOM 680 O O . LEU A 1 82 ? -2.932 -0.323 3.247 1.00 98.69 82 LEU A O 1
ATOM 684 N N . PHE A 1 83 ? -2.603 1.820 3.828 1.00 98.56 83 PHE A N 1
ATOM 685 C CA . PHE A 1 83 ? -1.144 1.737 3.850 1.00 98.56 83 PHE A CA 1
ATOM 686 C C . PHE A 1 83 ? -0.633 1.889 5.281 1.00 98.56 83 PHE A C 1
ATOM 688 O O . PHE A 1 83 ? -0.954 2.877 5.939 1.00 98.56 83 PHE A O 1
ATOM 695 N N . LEU A 1 84 ? 0.166 0.937 5.756 1.00 97.88 84 LEU A N 1
ATOM 696 C CA . LEU A 1 84 ? 0.793 0.963 7.076 1.00 97.88 84 LEU A CA 1
ATOM 697 C C . LEU A 1 84 ? 2.307 1.115 6.918 1.00 97.88 84 LEU A C 1
ATOM 699 O O . LEU A 1 84 ? 2.925 0.345 6.186 1.00 97.88 84 LEU A O 1
ATOM 703 N N . GLY A 1 85 ? 2.891 2.079 7.622 1.00 96.75 85 GLY A N 1
ATOM 704 C CA . GLY A 1 85 ? 4.336 2.295 7.670 1.00 96.75 85 GLY A CA 1
ATOM 705 C C . GLY A 1 85 ? 4.745 3.069 8.919 1.00 96.75 85 GLY A C 1
ATOM 706 O O . GLY A 1 85 ? 3.921 3.324 9.799 1.00 96.75 85 GLY A O 1
ATOM 707 N N . ASP A 1 86 ? 6.011 3.453 9.010 1.00 95.69 86 ASP A N 1
ATOM 708 C CA . ASP A 1 86 ? 6.593 4.119 10.181 1.00 95.69 86 ASP A CA 1
ATOM 709 C C . ASP A 1 86 ? 7.163 5.512 9.860 1.00 95.69 86 ASP A C 1
ATOM 711 O O . ASP A 1 86 ? 7.348 6.332 10.766 1.00 95.69 86 ASP A O 1
ATOM 715 N N . THR A 1 87 ? 7.355 5.847 8.577 1.00 94.31 87 THR A N 1
ATOM 716 C CA . THR A 1 87 ? 7.937 7.126 8.155 1.00 94.31 87 THR A CA 1
ATOM 717 C C . THR A 1 87 ? 7.034 7.935 7.225 1.00 94.31 87 THR A C 1
ATOM 719 O O . THR A 1 87 ? 6.690 7.529 6.119 1.00 94.31 87 THR A O 1
ATOM 722 N N . LEU A 1 88 ? 6.730 9.183 7.599 1.00 93.56 88 LEU A N 1
ATOM 723 C CA . LEU A 1 88 ? 5.943 10.073 6.733 1.00 93.56 88 LEU A CA 1
ATOM 724 C C . LEU A 1 88 ? 6.617 10.303 5.368 1.00 93.56 88 LEU A C 1
ATOM 726 O O . LEU A 1 88 ? 5.948 10.315 4.339 1.00 93.56 88 LEU A O 1
ATOM 730 N N . PHE A 1 89 ? 7.943 10.474 5.356 1.00 92.62 89 PHE A N 1
ATOM 731 C CA . PHE A 1 89 ? 8.680 10.816 4.139 1.00 92.62 89 PHE A CA 1
ATOM 732 C C . PHE A 1 89 ? 8.693 9.685 3.100 1.00 92.62 89 PHE A C 1
ATOM 734 O O . PHE A 1 89 ? 8.521 9.961 1.916 1.00 92.62 89 PHE A O 1
ATOM 741 N N . ASN A 1 90 ? 8.877 8.422 3.509 1.00 93.88 90 ASN A N 1
ATOM 742 C CA . ASN A 1 90 ? 8.884 7.308 2.556 1.00 93.88 90 ASN A CA 1
ATOM 743 C C . ASN A 1 90 ? 7.483 6.731 2.353 1.00 93.88 90 ASN A C 1
ATOM 745 O O . ASN A 1 90 ? 7.036 6.607 1.214 1.00 93.88 90 ASN A O 1
ATOM 749 N N . ASP A 1 91 ? 6.801 6.368 3.438 1.00 96.69 91 ASP A N 1
ATOM 750 C CA . ASP A 1 91 ? 5.520 5.658 3.391 1.00 96.69 91 ASP A CA 1
ATOM 751 C C . ASP A 1 91 ? 4.388 6.575 2.961 1.00 96.69 91 ASP A C 1
ATOM 753 O O . ASP A 1 91 ? 3.611 6.220 2.077 1.00 96.69 91 ASP A O 1
ATOM 757 N N . GLY A 1 92 ? 4.352 7.794 3.506 1.00 97.06 92 GLY A N 1
ATOM 758 C CA . GLY A 1 92 ? 3.369 8.801 3.113 1.00 97.06 92 GLY A CA 1
ATOM 759 C C . GLY A 1 92 ? 3.467 9.151 1.626 1.00 97.06 92 GLY A C 1
ATOM 760 O O . GLY A 1 92 ? 2.445 9.226 0.946 1.00 97.06 92 GLY A O 1
ATOM 761 N N . GLN A 1 93 ? 4.685 9.287 1.088 1.00 97.31 93 GLN A N 1
ATOM 762 C CA . GLN A 1 93 ? 4.881 9.569 -0.338 1.00 97.31 93 GLN A CA 1
ATOM 763 C C . GLN A 1 93 ? 4.534 8.369 -1.232 1.00 97.31 93 GLN A C 1
ATOM 765 O O . GLN A 1 93 ? 3.918 8.552 -2.285 1.00 97.31 93 GLN A O 1
ATOM 770 N N . ALA A 1 94 ? 4.902 7.147 -0.831 1.00 98.00 94 ALA A N 1
ATOM 771 C CA . ALA A 1 94 ? 4.523 5.934 -1.555 1.00 98.00 94 ALA A CA 1
ATOM 772 C C . ALA A 1 94 ? 2.997 5.792 -1.618 1.00 98.00 94 ALA A C 1
ATOM 774 O O . ALA A 1 94 ? 2.437 5.635 -2.703 1.00 98.00 94 ALA A O 1
ATOM 775 N N . TYR A 1 95 ? 2.326 5.947 -0.475 1.00 98.56 95 TYR A N 1
ATOM 776 C CA . TYR A 1 95 ? 0.873 5.980 -0.371 1.00 98.56 95 TYR A CA 1
ATOM 777 C C . TYR A 1 95 ? 0.254 7.044 -1.287 1.00 98.56 95 TYR A C 1
ATOM 779 O O . TYR A 1 95 ? -0.609 6.713 -2.100 1.00 98.56 95 TYR A O 1
ATOM 787 N N . ALA A 1 96 ? 0.720 8.296 -1.219 1.00 98.38 96 ALA A N 1
ATOM 788 C CA . ALA A 1 96 ? 0.179 9.385 -2.032 1.00 98.38 96 ALA A CA 1
ATOM 789 C C . ALA A 1 96 ? 0.270 9.074 -3.535 1.00 98.38 96 ALA A C 1
ATOM 791 O O . ALA A 1 96 ? -0.707 9.233 -4.267 1.00 98.38 96 ALA A O 1
ATOM 792 N N . ASN A 1 97 ? 1.411 8.544 -3.987 1.00 98.50 97 ASN A N 1
ATOM 793 C CA . ASN A 1 97 ? 1.579 8.123 -5.375 1.00 98.50 97 ASN A CA 1
ATOM 794 C C . ASN A 1 97 ? 0.638 6.967 -5.750 1.00 98.50 97 ASN A C 1
ATOM 796 O O . ASN A 1 97 ? 0.122 6.944 -6.864 1.00 98.50 97 ASN A O 1
ATOM 800 N N . MET A 1 98 ? 0.414 6.002 -4.853 1.00 98.62 98 MET A N 1
ATOM 801 C CA . MET A 1 98 ? -0.491 4.875 -5.109 1.00 98.62 98 MET A CA 1
ATOM 802 C C . MET A 1 98 ? -1.947 5.318 -5.221 1.00 98.62 98 MET A C 1
ATOM 804 O O . MET A 1 98 ? -2.662 4.813 -6.086 1.00 98.62 98 MET A O 1
ATOM 808 N N . ILE A 1 99 ? -2.387 6.275 -4.403 1.00 98.56 99 ILE A N 1
ATOM 809 C CA . ILE A 1 99 ? -3.728 6.859 -4.522 1.00 98.56 99 ILE A CA 1
ATOM 810 C C . ILE A 1 99 ? -3.875 7.622 -5.833 1.00 98.56 99 ILE A C 1
ATOM 812 O O . ILE A 1 99 ? -4.856 7.414 -6.541 1.00 98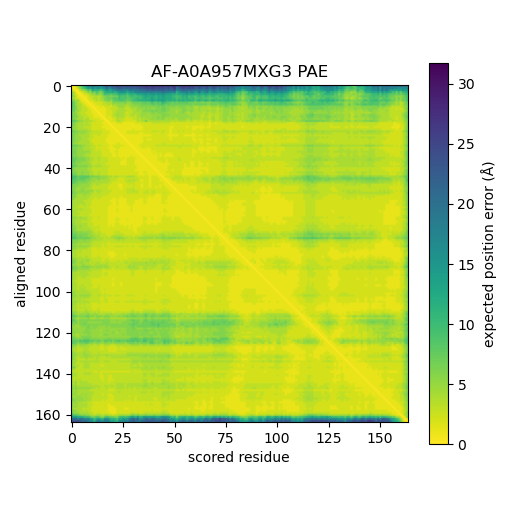.56 99 ILE A O 1
ATOM 816 N N . ASP A 1 100 ? -2.881 8.422 -6.213 1.00 98.38 100 ASP A N 1
ATOM 817 C CA . ASP A 1 100 ? -2.926 9.162 -7.476 1.00 98.38 100 ASP A CA 1
ATOM 818 C C . ASP A 1 100 ? -2.909 8.241 -8.713 1.00 98.38 100 ASP A C 1
ATOM 820 O O . ASP A 1 100 ? -3.603 8.495 -9.694 1.00 98.38 100 ASP A O 1
ATOM 824 N N . VAL A 1 101 ? -2.158 7.134 -8.669 1.00 98.50 101 VAL A N 1
ATOM 825 C CA . VAL A 1 101 ? -2.123 6.139 -9.755 1.00 98.50 101 VAL A CA 1
ATOM 826 C C . VAL A 1 101 ? -3.417 5.325 -9.838 1.00 98.50 101 VAL A C 1
ATOM 828 O O . VAL A 1 101 ? -3.862 5.009 -10.939 1.00 98.50 101 VAL A O 1
ATOM 831 N N . SER A 1 102 ? -4.008 4.955 -8.701 1.00 98.31 102 SER A N 1
ATOM 832 C CA . SER A 1 102 ? -5.151 4.031 -8.663 1.00 98.31 102 SER A CA 1
ATOM 833 C C . SER A 1 102 ? -6.521 4.708 -8.705 1.00 98.31 102 SER A C 1
ATOM 835 O O . SER A 1 102 ? -7.490 4.098 -9.155 1.00 98.31 102 SER A O 1
ATOM 837 N N . GLY A 1 103 ? -6.631 5.938 -8.196 1.00 98.06 103 GLY A N 1
ATOM 838 C CA . GLY A 1 103 ? -7.911 6.603 -7.948 1.00 98.06 103 GLY A CA 1
ATOM 839 C C . GLY A 1 103 ? -8.745 5.966 -6.827 1.00 98.06 103 GLY A C 1
ATOM 840 O O . GLY A 1 103 ? -9.933 6.268 -6.708 1.00 98.06 103 GLY A O 1
ATOM 841 N N . TRP A 1 104 ? -8.170 5.066 -6.023 1.00 98.44 104 TRP A N 1
ATOM 842 C CA . TRP A 1 104 ? -8.874 4.397 -4.927 1.00 98.44 104 TRP A CA 1
ATOM 843 C C . TRP A 1 104 ? -9.099 5.309 -3.726 1.00 98.44 104 TRP A C 1
ATOM 845 O O . TRP A 1 104 ? -8.366 6.270 -3.491 1.00 98.44 104 TRP A O 1
ATOM 855 N N . LYS A 1 105 ? -10.094 4.964 -2.904 1.00 98.25 105 LYS A N 1
ATOM 856 C CA . LYS A 1 105 ? -10.249 5.590 -1.592 1.00 98.25 105 LYS A CA 1
ATOM 857 C C . LYS A 1 105 ? -9.109 5.111 -0.686 1.00 98.25 105 LYS A C 1
ATOM 859 O O . LYS A 1 105 ? -8.952 3.915 -0.459 1.00 98.25 105 LYS A O 1
ATOM 864 N N . GLY A 1 106 ? -8.303 6.040 -0.186 1.00 98.31 106 GLY A N 1
ATOM 865 C CA . GLY A 1 106 ? -7.077 5.737 0.548 1.00 98.31 106 GLY A CA 1
ATOM 866 C C . GLY A 1 106 ? -7.088 6.196 1.996 1.00 98.31 106 GLY A C 1
ATOM 867 O O . GLY A 1 106 ? -7.658 7.245 2.307 1.00 98.31 106 GLY A O 1
ATOM 868 N N . ALA A 1 107 ? -6.415 5.445 2.863 1.00 98.69 107 ALA A N 1
ATOM 869 C CA . ALA A 1 107 ? -5.949 5.937 4.153 1.00 98.69 107 ALA A CA 1
ATOM 870 C C . ALA A 1 107 ? -4.544 5.406 4.457 1.00 98.69 107 ALA A C 1
ATOM 872 O O . ALA A 1 107 ? -4.223 4.257 4.146 1.00 98.69 107 ALA A O 1
ATOM 873 N N . CYS A 1 108 ? -3.719 6.220 5.109 1.00 98.69 108 CYS A N 1
ATOM 874 C CA . CYS A 1 108 ? -2.381 5.828 5.541 1.00 98.69 108 CYS A CA 1
ATOM 875 C C . CYS A 1 108 ? -2.233 5.985 7.052 1.00 98.69 108 CYS A C 1
ATOM 877 O O . CYS A 1 108 ? -2.677 6.984 7.617 1.00 98.69 108 CYS A O 1
ATOM 879 N N . PHE A 1 109 ? -1.596 5.014 7.698 1.00 98.50 109 PHE A N 1
ATOM 880 C CA . PHE A 1 109 ? -1.222 5.073 9.102 1.00 98.50 109 PHE A CA 1
ATOM 881 C C . PHE A 1 109 ? 0.299 5.026 9.234 1.00 98.50 109 PHE A C 1
ATOM 883 O O . PHE A 1 109 ? 0.940 4.082 8.771 1.00 98.50 109 PHE A O 1
ATOM 890 N N . ILE A 1 110 ? 0.855 6.039 9.897 1.00 97.81 110 ILE A N 1
ATOM 891 C CA . ILE A 1 110 ? 2.276 6.155 10.214 1.00 97.81 110 ILE A CA 1
ATOM 892 C C . ILE A 1 110 ? 2.465 5.936 11.715 1.00 97.81 110 ILE A C 1
ATOM 894 O O . ILE A 1 110 ? 2.128 6.809 12.519 1.00 97.81 110 ILE A O 1
ATOM 898 N N . GLY A 1 111 ? 3.011 4.781 12.092 1.00 96.25 111 GLY A N 1
ATOM 899 C CA . GLY A 1 111 ? 3.370 4.442 13.467 1.00 96.25 111 GLY A CA 1
ATOM 900 C C . GLY A 1 111 ? 4.787 4.899 13.805 1.00 96.25 111 GLY A C 1
ATOM 901 O O . GLY A 1 111 ? 5.714 4.101 13.789 1.00 96.25 111 GLY A O 1
ATOM 902 N N . ALA A 1 112 ? 4.962 6.176 14.151 1.00 93.56 112 ALA A N 1
ATOM 903 C CA . ALA A 1 112 ? 6.282 6.777 14.385 1.00 93.56 112 ALA A CA 1
ATOM 904 C C . ALA A 1 112 ? 6.940 6.402 15.734 1.00 93.56 112 ALA A C 1
ATOM 906 O O . ALA A 1 112 ? 7.976 6.973 16.064 1.00 93.56 112 ALA A O 1
ATOM 907 N N . GLU A 1 113 ? 6.288 5.539 16.526 1.00 91.75 113 GLU A N 1
ATOM 908 C CA . GLU A 1 113 ? 6.684 4.995 17.838 1.00 91.75 113 GLU A CA 1
ATOM 909 C C . GLU A 1 113 ? 7.590 5.909 18.694 1.00 91.75 113 GLU A C 1
ATOM 911 O O . GLU A 1 113 ? 8.816 5.821 18.665 1.00 91.75 113 GLU A O 1
ATOM 916 N N . ARG A 1 114 ? 6.970 6.790 19.493 1.00 93.31 114 ARG A N 1
ATOM 917 C CA . ARG A 1 114 ? 7.658 7.773 20.361 1.00 93.31 114 ARG A CA 1
ATOM 918 C C . ARG A 1 114 ? 7.241 7.630 21.827 1.00 93.31 114 ARG A C 1
ATOM 920 O O . ARG A 1 114 ? 6.487 8.482 22.324 1.00 93.31 114 ARG A O 1
ATOM 927 N N . PRO A 1 115 ? 7.623 6.527 22.505 1.00 91.69 115 PRO A N 1
ATOM 928 C CA . PRO A 1 115 ? 7.149 6.152 23.843 1.00 91.69 115 PRO A CA 1
ATOM 929 C C . PRO A 1 115 ? 7.346 7.229 24.920 1.00 91.69 115 PRO A C 1
ATOM 931 O O . PRO A 1 115 ? 6.618 7.252 25.911 1.00 91.69 115 PRO A O 1
ATOM 934 N N . GLU A 1 116 ? 8.297 8.132 24.717 1.00 94.94 116 GLU A N 1
ATOM 935 C CA . GLU A 1 116 ? 8.644 9.240 25.602 1.00 94.94 116 GLU A CA 1
ATOM 936 C C . GLU A 1 116 ? 7.672 10.432 25.546 1.00 94.94 116 GLU A C 1
ATOM 938 O O . GLU A 1 116 ? 7.715 11.295 26.420 1.00 94.94 116 GLU A O 1
ATOM 943 N N . GLN A 1 117 ? 6.801 10.499 24.535 1.00 93.88 117 GLN A N 1
ATOM 944 C CA . GLN A 1 117 ? 5.827 11.581 24.347 1.00 93.88 117 GLN A CA 1
ATOM 945 C C . GLN A 1 117 ? 4.435 11.169 24.839 1.00 93.88 117 GLN A C 1
ATOM 947 O O . GLN A 1 117 ? 4.090 9.987 24.800 1.00 93.88 117 GLN A O 1
ATOM 952 N N . GLU A 1 118 ? 3.599 12.133 25.237 1.00 93.69 118 GLU A N 1
ATOM 953 C CA . GLU A 1 118 ? 2.179 11.866 25.505 1.00 93.69 118 GLU A CA 1
ATOM 954 C C . GLU A 1 118 ? 1.493 11.284 24.268 1.00 93.69 118 GLU A C 1
ATOM 956 O O . GLU A 1 118 ? 1.741 11.715 23.138 1.00 93.69 118 GLU A O 1
ATOM 961 N N . THR A 1 119 ? 0.636 10.284 24.469 1.00 93.88 119 THR A N 1
ATOM 962 C CA . THR A 1 119 ? 0.008 9.570 23.355 1.00 93.88 119 THR A CA 1
ATOM 963 C C . THR A 1 119 ? -0.845 10.516 22.516 1.00 93.88 119 THR A C 1
ATOM 965 O O . THR A 1 119 ? -1.721 11.201 23.041 1.00 93.88 119 THR A O 1
ATOM 968 N N . SER A 1 120 ? -0.593 10.555 21.210 1.00 94.69 120 SER A N 1
ATOM 969 C CA . SER A 1 120 ? -1.244 11.498 20.306 1.00 94.69 120 SER A CA 1
ATOM 970 C C . SER A 1 120 ? -1.277 11.004 18.862 1.00 94.69 120 SER A C 1
ATOM 972 O O . SER A 1 120 ? -0.415 10.249 18.402 1.00 94.69 120 SER A O 1
ATOM 974 N N . THR A 1 121 ? -2.289 11.488 18.142 1.00 95.69 121 THR A N 1
ATOM 975 C CA . THR A 1 121 ? -2.427 11.375 16.688 1.00 95.69 121 THR A CA 1
ATOM 976 C C . THR A 1 121 ? -2.547 12.748 16.062 1.00 95.69 121 THR A C 1
ATOM 978 O O . THR A 1 121 ? -3.194 13.637 16.618 1.00 95.69 121 THR A O 1
ATOM 981 N N . ARG A 1 122 ? -2.009 12.887 14.855 1.00 95.31 122 ARG A N 1
ATOM 982 C CA . ARG A 1 122 ? -2.236 14.026 13.969 1.00 95.31 122 ARG A CA 1
ATOM 983 C C . ARG A 1 122 ? -2.679 13.521 12.602 1.00 95.31 122 ARG A C 1
ATOM 985 O O . ARG A 1 122 ? -2.166 12.515 12.126 1.00 95.31 122 ARG A O 1
ATOM 992 N N . ILE A 1 123 ? -3.612 14.233 11.982 1.00 95.12 123 ILE A N 1
ATOM 993 C CA . ILE A 1 123 ? -4.047 13.979 10.607 1.00 95.12 123 ILE A CA 1
ATOM 994 C C . ILE A 1 123 ? -3.370 15.012 9.702 1.00 95.12 123 ILE A C 1
ATOM 996 O O . ILE A 1 123 ? -3.370 16.202 10.020 1.00 95.12 123 ILE A O 1
ATOM 1000 N N . GLU A 1 124 ? -2.786 14.550 8.604 1.00 94.19 124 GLU A N 1
ATOM 1001 C CA . GLU A 1 124 ? -2.264 15.374 7.512 1.00 94.19 124 GLU A CA 1
ATOM 1002 C C . GLU A 1 124 ? -3.199 15.301 6.292 1.00 94.19 124 GLU A C 1
ATOM 1004 O O . GLU A 1 124 ? -4.184 14.554 6.259 1.00 94.19 124 GLU A O 1
ATOM 1009 N N . GLU A 1 125 ? -2.881 16.077 5.258 1.00 89.75 125 GLU A N 1
ATOM 1010 C CA . GLU A 1 125 ? -3.568 16.009 3.969 1.00 89.75 125 GLU A CA 1
ATOM 1011 C C . GLU A 1 125 ? -3.531 14.595 3.359 1.00 89.75 125 GLU A C 1
ATOM 1013 O O . GLU A 1 125 ? -2.649 13.783 3.638 1.00 89.75 125 GLU A O 1
ATOM 1018 N N . GLY A 1 126 ? -4.516 14.286 2.512 1.00 90.38 126 GLY A N 1
ATOM 1019 C CA . GLY A 1 126 ? -4.577 12.996 1.819 1.00 90.38 126 GLY A CA 1
ATOM 1020 C C . GLY A 1 126 ? -4.969 11.806 2.702 1.00 90.38 126 GLY A C 1
ATOM 1021 O O . GLY A 1 126 ? -4.753 10.672 2.292 1.00 90.38 126 GLY A O 1
ATOM 1022 N N . ASN A 1 127 ? -5.569 12.033 3.876 1.00 95.62 127 ASN A N 1
ATOM 1023 C CA . ASN A 1 127 ? -5.992 10.986 4.819 1.00 95.62 127 ASN A CA 1
ATOM 1024 C C . ASN A 1 127 ? -4.820 10.163 5.392 1.00 95.62 127 ASN A C 1
ATOM 1026 O O . ASN A 1 127 ? -4.879 8.934 5.501 1.00 95.62 127 ASN A O 1
ATOM 1030 N N . VAL A 1 128 ? -3.738 10.861 5.743 1.00 98.12 128 VAL A N 1
ATOM 1031 C CA . VAL A 1 128 ? -2.582 10.289 6.439 1.00 98.12 128 VAL A CA 1
ATOM 1032 C C . VAL A 1 128 ? -2.707 10.581 7.932 1.00 98.12 128 VAL A C 1
ATOM 1034 O O . VAL A 1 128 ? -2.717 11.738 8.348 1.00 98.12 128 VAL A O 1
ATOM 1037 N N . THR A 1 129 ? -2.770 9.538 8.752 1.00 98.25 129 THR A N 1
ATOM 1038 C CA . THR A 1 129 ? -2.760 9.632 10.214 1.00 98.25 129 THR A CA 1
ATOM 1039 C C . THR A 1 129 ? -1.378 9.273 10.734 1.00 98.25 129 THR A C 1
ATOM 1041 O O . THR A 1 129 ? -0.899 8.162 10.530 1.00 98.25 129 THR A O 1
ATOM 1044 N N . ILE A 1 130 ? -0.752 10.194 11.457 1.00 97.56 130 ILE A N 1
ATOM 1045 C CA . ILE A 1 130 ? 0.508 9.968 12.159 1.00 97.56 130 ILE A CA 1
ATOM 1046 C C . ILE A 1 130 ? 0.185 9.733 13.625 1.00 97.56 130 ILE A C 1
ATOM 1048 O O . ILE A 1 130 ? -0.348 10.617 14.296 1.00 97.56 130 ILE A O 1
ATOM 1052 N N . ALA A 1 131 ? 0.520 8.550 14.123 1.00 96.75 131 ALA A N 1
ATOM 1053 C CA . ALA A 1 131 ? 0.390 8.188 15.521 1.00 96.75 131 ALA A CA 1
ATOM 1054 C C . ALA A 1 131 ? 1.770 7.987 16.133 1.00 96.75 131 ALA A C 1
ATOM 1056 O O . ALA A 1 131 ? 2.678 7.429 15.515 1.00 96.75 131 ALA A O 1
ATOM 1057 N N . ASN A 1 132 ? 1.925 8.389 17.389 1.00 95.69 132 ASN A N 1
ATOM 1058 C CA . ASN A 1 132 ? 3.158 8.126 18.119 1.00 95.69 132 ASN A CA 1
ATOM 1059 C C . ASN A 1 132 ? 3.173 6.763 18.833 1.00 95.69 132 ASN A C 1
ATOM 1061 O O . ASN A 1 132 ? 4.111 6.492 19.583 1.00 95.69 132 ASN A O 1
ATOM 1065 N N . ARG A 1 133 ? 2.159 5.917 18.617 1.00 94.44 133 ARG A N 1
ATOM 1066 C CA . ARG A 1 133 ? 2.081 4.527 19.088 1.00 94.44 133 ARG A CA 1
ATOM 1067 C C . ARG A 1 133 ? 1.442 3.651 18.018 1.00 94.44 133 ARG A C 1
ATOM 1069 O O . ARG A 1 133 ? 0.357 3.980 17.534 1.00 94.44 133 ARG A O 1
ATOM 1076 N N . TRP A 1 134 ? 2.007 2.471 17.773 1.00 93.44 134 TRP A N 1
ATOM 1077 C CA . TRP A 1 134 ? 1.313 1.416 17.017 1.00 93.44 134 TRP A CA 1
ATOM 1078 C C . TRP A 1 134 ? -0.014 1.001 17.672 1.00 93.44 134 TRP A C 1
ATOM 1080 O O . TRP A 1 134 ? -0.976 0.658 16.986 1.00 93.44 134 TRP A O 1
ATOM 1090 N N . GLY A 1 135 ? -0.106 1.152 18.999 1.00 92.12 135 GLY A N 1
ATOM 1091 C CA . GLY A 1 135 ? -1.319 0.947 19.795 1.00 92.12 135 GLY A CA 1
ATOM 1092 C C . GLY A 1 135 ? -2.549 1.764 19.354 1.00 92.12 135 GLY A C 1
ATOM 1093 O O . GLY A 1 135 ? -3.668 1.446 19.744 1.00 92.12 135 GLY A O 1
ATOM 1094 N N . MET A 1 136 ? -2.380 2.797 18.525 1.00 94.12 136 MET A N 1
ATOM 1095 C CA . MET A 1 136 ? -3.491 3.619 18.027 1.00 94.12 136 MET A CA 1
ATOM 1096 C C . MET A 1 136 ? -4.098 3.104 16.719 1.00 94.12 136 MET A C 1
ATOM 1098 O O . MET A 1 136 ? -5.109 3.640 16.266 1.00 94.12 136 MET A O 1
ATOM 1102 N N . LEU A 1 137 ? -3.529 2.051 16.123 1.00 95.00 137 LEU A N 1
ATOM 1103 C CA . LEU A 1 137 ? -4.036 1.473 14.880 1.00 95.00 137 LEU A CA 1
ATOM 1104 C C . LEU A 1 137 ? -5.492 0.992 15.023 1.00 95.00 137 LEU A C 1
ATOM 1106 O O . LEU A 1 137 ? -6.294 1.175 14.112 1.00 95.00 137 LEU A O 1
ATOM 1110 N N . ALA A 1 138 ? -5.868 0.435 16.178 1.00 93.19 138 ALA A N 1
ATOM 1111 C CA . ALA A 1 138 ? -7.237 -0.021 16.428 1.00 93.19 138 ALA A CA 1
ATOM 1112 C C . ALA A 1 138 ? -8.252 1.138 16.447 1.00 93.19 138 ALA A C 1
ATOM 1114 O O . ALA A 1 138 ? -9.295 1.052 15.798 1.00 93.19 138 ALA A O 1
ATOM 1115 N N . ASP A 1 139 ? -7.921 2.243 17.123 1.00 94.56 139 ASP A N 1
ATOM 1116 C CA . ASP A 1 139 ? -8.762 3.447 17.143 1.00 94.56 139 ASP A CA 1
ATOM 1117 C C . ASP A 1 139 ? -8.857 4.076 15.737 1.00 94.56 139 ASP A C 1
ATOM 1119 O O . ASP A 1 139 ? -9.925 4.533 15.327 1.00 94.56 139 ASP A O 1
ATOM 1123 N N . TRP A 1 140 ? -7.775 4.024 14.950 1.00 96.62 140 TRP A N 1
ATOM 1124 C CA . TRP A 1 140 ? -7.778 4.470 13.554 1.00 96.62 140 TRP A CA 1
ATOM 1125 C C . TRP A 1 140 ? -8.738 3.654 12.679 1.00 96.62 140 TRP A C 1
ATOM 1127 O O . TRP A 1 140 ? -9.517 4.241 11.933 1.00 96.62 140 TRP A O 1
ATOM 1137 N N . ILE A 1 141 ? -8.766 2.322 12.809 1.00 95.88 141 ILE A N 1
ATOM 1138 C CA . ILE A 1 141 ? -9.711 1.472 12.063 1.00 95.88 141 ILE A CA 1
ATOM 1139 C C . ILE A 1 141 ? -11.172 1.808 12.401 1.00 95.88 141 ILE A C 1
ATOM 1141 O O . ILE A 1 141 ? -12.017 1.813 11.502 1.00 95.88 141 ILE A O 1
ATOM 1145 N N . VAL A 1 142 ? -11.484 2.113 13.666 1.00 95.44 142 VAL A N 1
ATOM 1146 C CA . VAL A 1 142 ? -12.827 2.575 14.062 1.00 95.44 142 VAL A CA 1
ATOM 1147 C C . VAL A 1 142 ? -13.169 3.885 13.349 1.00 95.44 142 VAL A C 1
ATOM 1149 O O . VAL A 1 142 ? -14.214 3.968 12.703 1.00 95.44 142 VAL A O 1
ATOM 1152 N N . ALA A 1 143 ? -12.255 4.858 13.365 1.00 95.75 143 ALA A N 1
ATOM 1153 C CA . ALA A 1 143 ? -12.448 6.139 12.688 1.00 95.75 143 ALA A CA 1
ATOM 1154 C C . ALA A 1 143 ? -12.624 5.990 11.163 1.00 95.75 143 ALA A C 1
ATOM 1156 O O . ALA A 1 143 ? -13.453 6.675 10.567 1.00 95.75 143 ALA A O 1
ATOM 1157 N N . LEU A 1 144 ? -11.904 5.072 10.506 1.00 97.38 144 LEU A N 1
ATOM 1158 C CA . LEU A 1 144 ? -12.080 4.826 9.068 1.00 97.38 144 LEU A CA 1
ATOM 1159 C C . LEU A 1 144 ? -13.485 4.312 8.729 1.00 97.38 144 LEU A C 1
ATOM 1161 O O . LEU A 1 144 ? -14.067 4.729 7.725 1.00 97.38 144 LEU A O 1
ATOM 1165 N N . LYS A 1 145 ? -14.068 3.447 9.566 1.00 97.00 145 LYS A N 1
ATOM 1166 C CA . LYS A 1 145 ? -15.457 2.996 9.373 1.00 97.00 145 LYS A CA 1
ATOM 1167 C C . LYS A 1 145 ? -16.440 4.162 9.463 1.00 97.00 145 LYS A C 1
ATOM 1169 O O . LYS A 1 145 ? -17.346 4.255 8.639 1.00 97.00 145 LYS A O 1
ATOM 1174 N N . GLU A 1 146 ? -16.233 5.083 10.403 1.00 96.44 146 GLU A N 1
ATOM 1175 C CA . GLU A 1 146 ? -17.043 6.304 10.537 1.00 96.44 146 GLU A CA 1
ATOM 1176 C C . GLU A 1 146 ? -16.888 7.244 9.327 1.00 96.44 146 GLU A C 1
ATOM 1178 O O . GLU A 1 146 ? -17.848 7.887 8.910 1.00 96.44 146 GLU A O 1
ATOM 1183 N N . GLN A 1 147 ? -15.714 7.251 8.689 1.00 95.00 147 GLN A N 1
ATOM 1184 C CA . GLN A 1 147 ? -15.447 7.942 7.418 1.00 95.00 147 GLN A CA 1
ATOM 1185 C C . GLN A 1 147 ? -15.985 7.184 6.184 1.00 95.00 147 GLN A C 1
ATOM 1187 O O . GLN A 1 147 ? -15.717 7.554 5.033 1.00 95.00 147 GLN A O 1
ATOM 1192 N N . GLY A 1 148 ? -16.727 6.094 6.393 1.00 97.06 148 GLY A N 1
ATOM 1193 C CA . GLY A 1 148 ? -17.376 5.313 5.346 1.00 97.06 148 GLY A CA 1
ATOM 1194 C C . GLY A 1 148 ? -16.426 4.434 4.536 1.00 97.06 148 GLY A C 1
ATOM 1195 O O . GLY A 1 148 ? -16.676 4.225 3.348 1.00 97.06 148 GLY A O 1
ATOM 1196 N N . PHE A 1 149 ? -15.292 4.001 5.097 1.00 98.19 149 PHE A N 1
ATOM 1197 C CA . PHE A 1 149 ? -14.558 2.864 4.531 1.00 98.19 149 PHE A CA 1
ATOM 1198 C C . PHE A 1 149 ? -15.370 1.583 4.725 1.00 98.19 149 PHE A C 1
ATOM 1200 O O . PHE A 1 149 ? -15.942 1.362 5.794 1.00 98.19 149 PHE A O 1
ATOM 1207 N N . LYS A 1 150 ? -15.417 0.740 3.695 1.00 97.69 150 LYS A N 1
ATOM 1208 C CA . LYS A 1 150 ? -16.146 -0.531 3.721 1.00 97.69 150 LYS A CA 1
ATOM 1209 C C . LYS A 1 150 ? -15.377 -1.600 4.479 1.00 97.69 150 LYS A C 1
ATOM 1211 O O . LYS A 1 150 ? -15.997 -2.359 5.221 1.00 97.69 150 LYS A O 1
ATOM 1216 N N . LEU A 1 151 ? -14.051 -1.629 4.317 1.00 97.00 151 LEU A N 1
ATOM 1217 C CA . LEU A 1 151 ? -13.178 -2.643 4.916 1.00 97.00 151 LEU A CA 1
ATOM 1218 C C . LEU A 1 151 ? -13.645 -4.068 4.567 1.00 97.00 151 LEU A C 1
ATOM 1220 O O . LEU A 1 151 ? -13.776 -4.929 5.438 1.00 97.00 151 LEU A O 1
ATOM 1224 N N . ASP A 1 152 ? -13.955 -4.280 3.286 1.00 96.75 152 ASP A N 1
ATOM 1225 C CA . ASP A 1 152 ? -14.482 -5.529 2.739 1.00 96.75 152 ASP A CA 1
ATOM 1226 C C . ASP A 1 152 ? -13.456 -6.218 1.817 1.00 96.75 152 ASP A C 1
ATOM 1228 O O . ASP A 1 152 ? -12.264 -5.914 1.832 1.00 96.75 152 ASP A O 1
ATOM 1232 N N . ALA A 1 153 ? -13.903 -7.185 1.010 1.00 96.50 153 ALA A N 1
ATOM 1233 C CA . ALA A 1 153 ? -13.031 -7.907 0.084 1.00 96.50 153 ALA A CA 1
ATOM 1234 C C . ALA A 1 153 ? -12.347 -7.003 -0.967 1.00 96.50 153 ALA A C 1
ATOM 1236 O O . ALA A 1 153 ? -11.347 -7.417 -1.549 1.00 96.50 153 ALA A O 1
ATOM 1237 N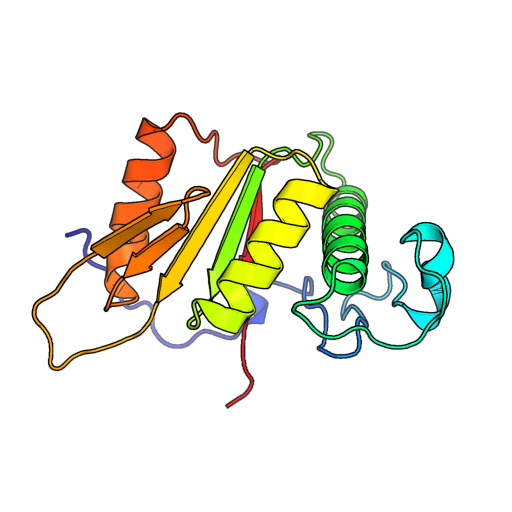 N . GLY A 1 154 ? -12.859 -5.791 -1.210 1.00 97.69 154 GLY A N 1
ATOM 1238 C CA . GLY A 1 154 ? -12.273 -4.776 -2.089 1.00 97.69 154 GLY A CA 1
ATOM 1239 C C . GLY A 1 154 ? -11.238 -3.869 -1.413 1.00 97.69 154 GLY A C 1
ATOM 1240 O O . GLY A 1 154 ? -10.709 -2.968 -2.069 1.00 97.69 154 GLY A O 1
ATOM 1241 N N . THR A 1 155 ? -10.934 -4.083 -0.131 1.00 98.06 155 THR A N 1
ATOM 1242 C CA . THR A 1 155 ? -9.908 -3.338 0.605 1.00 98.06 155 THR A CA 1
ATOM 1243 C C . THR A 1 155 ? -8.579 -4.086 0.562 1.00 98.06 155 THR A C 1
ATOM 1245 O O . THR A 1 155 ? -8.475 -5.238 0.982 1.00 98.06 155 THR A O 1
ATOM 1248 N N . MET A 1 156 ? -7.539 -3.415 0.075 1.00 97.75 156 MET A N 1
ATOM 1249 C CA . MET A 1 156 ? -6.167 -3.903 0.130 1.00 97.75 156 MET A CA 1
ATOM 1250 C C . MET A 1 156 ? -5.421 -3.248 1.289 1.00 97.75 156 MET A C 1
ATOM 1252 O O . MET A 1 156 ? -5.462 -2.028 1.439 1.00 97.75 156 MET A O 1
ATOM 1256 N N . VAL A 1 157 ? -4.707 -4.050 2.077 1.00 97.62 157 VAL A N 1
ATOM 1257 C CA . VAL A 1 157 ? -3.811 -3.561 3.130 1.00 97.62 157 VAL A CA 1
ATOM 1258 C C . VAL A 1 157 ? -2.376 -3.809 2.689 1.00 97.62 157 VAL A C 1
ATOM 1260 O O . VAL A 1 157 ? -1.992 -4.952 2.455 1.00 97.62 157 VAL A O 1
ATOM 1263 N N . ILE A 1 158 ? -1.591 -2.744 2.575 1.00 97.44 158 ILE A N 1
ATOM 1264 C CA . ILE A 1 158 ? -0.153 -2.817 2.319 1.00 97.44 158 ILE A CA 1
ATOM 1265 C C . ILE A 1 158 ? 0.566 -2.440 3.598 1.00 97.44 158 ILE A C 1
ATOM 1267 O O . ILE A 1 158 ? 0.301 -1.390 4.179 1.00 97.44 158 ILE A O 1
ATOM 1271 N N . ILE A 1 159 ? 1.477 -3.306 4.019 1.00 96.38 159 ILE A N 1
ATOM 1272 C CA . ILE A 1 159 ? 2.289 -3.116 5.212 1.00 96.38 159 ILE A CA 1
ATOM 1273 C C . ILE A 1 159 ? 3.729 -2.994 4.744 1.00 96.38 159 ILE A C 1
ATOM 1275 O O . ILE A 1 159 ? 4.272 -3.939 4.169 1.00 96.38 159 ILE A O 1
ATOM 1279 N N . ASP A 1 160 ? 4.337 -1.835 4.969 1.00 94.50 160 ASP A N 1
ATOM 1280 C CA . ASP A 1 160 ? 5.777 -1.723 4.840 1.00 94.50 160 ASP A CA 1
ATOM 1281 C C . ASP A 1 160 ? 6.438 -2.411 6.027 1.00 94.50 160 ASP A C 1
ATOM 1283 O O . ASP A 1 160 ? 6.179 -2.092 7.187 1.00 94.50 160 ASP A O 1
ATOM 1287 N N . ILE A 1 161 ? 7.260 -3.407 5.720 1.00 89.50 161 ILE A N 1
ATOM 1288 C CA . ILE A 1 161 ? 7.974 -4.189 6.718 1.00 89.50 161 ILE A CA 1
ATOM 1289 C C . ILE A 1 161 ? 9.447 -4.069 6.398 1.00 89.50 161 ILE A C 1
ATOM 1291 O O . ILE A 1 161 ? 9.957 -4.704 5.467 1.00 89.50 161 ILE A O 1
ATOM 1295 N N . ASP A 1 162 ? 10.146 -3.281 7.199 1.00 80.06 162 ASP A N 1
ATOM 1296 C CA . ASP A 1 162 ? 11.593 -3.305 7.186 1.00 80.06 162 ASP A CA 1
ATOM 1297 C C . ASP A 1 162 ? 12.099 -4.577 7.875 1.00 80.06 162 ASP A C 1
ATOM 1299 O O . ASP A 1 162 ? 11.668 -4.955 8.967 1.00 80.06 162 ASP A O 1
ATOM 1303 N N . LYS A 1 163 ? 13.045 -5.262 7.221 1.00 61.03 163 LYS A N 1
ATOM 1304 C CA . LYS A 1 163 ? 13.834 -6.289 7.899 1.00 61.03 163 LYS A CA 1
ATOM 1305 C C . LYS A 1 163 ? 14.766 -5.587 8.881 1.00 61.03 163 LYS A C 1
ATOM 1307 O O . LYS A 1 163 ? 15.727 -4.950 8.449 1.00 61.03 163 LYS A O 1
ATOM 1312 N N . THR A 1 164 ? 14.479 -5.735 10.168 1.00 42.75 164 THR A N 1
ATOM 1313 C CA . THR A 1 164 ? 15.516 -5.683 11.204 1.00 42.75 164 THR A CA 1
ATOM 1314 C C . THR A 1 164 ? 16.208 -7.035 11.310 1.00 42.75 164 THR A C 1
ATOM 1316 O O . THR A 1 164 ? 15.551 -8.068 11.036 1.00 42.75 164 THR A O 1
#

Nearest PDB structures (foldseek):
  6hul-assembly1_B  TM=4.462E-01  e=1.556E+00  Saccharolobus solfataricus
  4i9k-assembly1_A  TM=3.829E-01  e=1.458E+00  Escherichia coli K-12
  6g80-assembly1_A  TM=2.927E-01  e=1.661E+00  Mycolicibacterium hassiacum DSM 44199
  4i81-assembly1_A  TM=3.824E-01  e=2.455E+00  Escherichia coli K-12
  8zkv-assembly1_D  TM=2.735E-01  e=5.362E+00  Escherichia coli K-12

Solvent-accessible surface area (backbone atoms only — not comparable to full-atom values): 9532 Å² total; per-residue (Å²): 133,60,79,84,84,86,88,76,89,81,58,70,49,81,79,43,57,57,76,46,67,45,97,76,46,39,44,66,41,80,92,45,74,26,35,82,78,33,22,66,84,31,75,41,94,54,62,69,76,59,54,64,66,37,60,64,30,18,34,41,52,56,42,48,55,52,50,51,41,52,76,72,66,52,85,55,66,79,50,32,39,40,36,40,30,52,42,65,76,52,43,47,39,25,47,53,37,30,34,69,72,67,71,37,54,56,37,33,43,24,38,54,59,40,87,92,51,83,89,52,74,47,77,52,82,84,50,31,36,41,24,36,37,65,69,47,53,61,51,47,55,55,53,41,46,77,73,67,51,81,84,48,88,24,44,44,78,47,72,67,77,82,86,126

Sequence (164 aa):
MSTFENYGRACLADFCEDWVVYRNLEPLDRRIPGIKNAFYAMELRSELIPRKQERDYAKAAVWFTNEIQRVRGQRVPVGELLFLGDTLFNDGQAYANMIDVSGWKGACFIGAERPEQETSTRIEEGNVTIANRWGMLADWIVALKEQGFKLDAGTMVIIDIDKT

pLDDT: mean 94.52, std 7.09, range [42.75, 98.69]

Radius of gyration: 16.14 Å; Cα contacts (8 Å, |Δi|>4): 262; chains: 1; bounding box: 33×34×45 Å

Foldseek 3Di:
DDDDDDPDDDDPCVPCVQVDQDQLQQGSPPQDGGLQVCVVVLVHPDSHRDALLDLSVLSSVLSSQQVVLVVVVHPAAAQEEEEEEADCVRRVSSQVSNCVVPVHHYAYEHQVQDVVDDWDWDADPPRYIYTNHPRCVVVVVVVVVVVVDPPDSNYDYHYDDDDD